Protein AF-A0A7J5MDI1-F1 (afdb_monomer_lite)

Structure (mmCIF, N/CA/C/O backbone):
data_AF-A0A7J5MDI1-F1
#
_entry.id   AF-A0A7J5MDI1-F1
#
loop_
_atom_site.group_PDB
_atom_site.id
_atom_site.type_symbol
_atom_site.label_atom_id
_atom_site.label_alt_id
_atom_site.label_comp_id
_atom_site.label_asym_id
_atom_site.label_entity_id
_atom_site.label_seq_id
_atom_site.pdbx_PDB_ins_code
_atom_site.Cartn_x
_atom_site.Cartn_y
_atom_site.Cartn_z
_atom_site.occupancy
_atom_site.B_iso_or_equiv
_atom_site.auth_seq_id
_atom_site.auth_comp_id
_atom_site.auth_asym_id
_atom_site.auth_atom_id
_atom_site.pdbx_PDB_model_num
ATOM 1 N N . PHE A 1 1 ? 2.069 10.894 21.410 1.00 83.81 1 PHE A N 1
ATOM 2 C CA . PHE A 1 1 ? 0.676 10.793 20.957 1.00 83.81 1 PHE A CA 1
ATOM 3 C C . PHE A 1 1 ? -0.213 10.614 22.169 1.00 83.81 1 PHE A C 1
ATOM 5 O O . PHE A 1 1 ? -0.055 9.641 22.898 1.00 83.81 1 PHE A O 1
ATOM 12 N N . THR A 1 2 ? -1.080 11.585 22.427 1.00 96.00 2 THR A N 1
ATOM 13 C CA . THR A 1 2 ? -2.155 11.478 23.414 1.00 96.00 2 THR A CA 1
ATOM 14 C C . THR A 1 2 ? -3.226 10.508 22.914 1.00 96.00 2 THR A C 1
ATOM 16 O O . THR A 1 2 ? -3.303 10.212 21.722 1.00 96.00 2 THR A O 1
ATOM 19 N N . GLN A 1 3 ? -4.094 10.035 23.811 1.00 92.06 3 GLN A N 1
ATOM 20 C CA . GLN A 1 3 ? -5.229 9.191 23.425 1.00 92.06 3 GLN A CA 1
ATOM 21 C C . GLN A 1 3 ? -6.162 9.896 22.426 1.00 92.06 3 GLN A C 1
ATOM 23 O O . GLN A 1 3 ? -6.713 9.256 21.533 1.00 92.06 3 GLN A O 1
ATOM 28 N N . TYR A 1 4 ? -6.326 11.214 22.560 1.00 94.88 4 TYR A N 1
ATOM 29 C CA . TYR A 1 4 ? -7.139 12.000 21.639 1.00 94.88 4 TYR A CA 1
ATOM 30 C C . TYR A 1 4 ? -6.501 12.072 20.247 1.00 94.88 4 TYR A C 1
ATOM 32 O O . TYR A 1 4 ? -7.168 11.797 19.253 1.00 94.88 4 TYR A O 1
ATOM 40 N N . GLU A 1 5 ? -5.197 12.350 20.177 1.00 96.50 5 GLU A N 1
ATOM 41 C CA . GLU A 1 5 ? -4.454 12.351 18.913 1.00 96.50 5 GLU A CA 1
ATOM 42 C C . GLU A 1 5 ? -4.454 10.958 18.252 1.00 96.50 5 GLU A C 1
ATOM 44 O O . GLU A 1 5 ? -4.601 10.858 17.036 1.00 96.50 5 GLU A O 1
ATOM 49 N N . ASP A 1 6 ? -4.350 9.876 19.035 1.00 94.06 6 ASP A N 1
ATOM 50 C CA . ASP A 1 6 ? -4.458 8.497 18.531 1.00 94.06 6 ASP A CA 1
ATOM 51 C C . ASP A 1 6 ? -5.843 8.263 17.900 1.00 94.06 6 ASP A C 1
ATOM 53 O O . ASP A 1 6 ? -5.959 7.763 16.780 1.00 94.06 6 ASP A O 1
ATOM 57 N N . GLY A 1 7 ? -6.903 8.737 18.564 1.00 95.88 7 GLY A N 1
ATOM 58 C CA . GLY A 1 7 ? -8.261 8.743 18.023 1.00 95.88 7 GLY A CA 1
ATOM 59 C C . GLY A 1 7 ? -8.390 9.525 16.711 1.00 95.88 7 GLY A C 1
ATOM 60 O O . GLY A 1 7 ? -9.030 9.039 15.778 1.00 95.88 7 GLY A O 1
ATOM 61 N N . MET A 1 8 ? -7.746 10.693 16.598 1.00 96.94 8 MET A N 1
ATOM 62 C CA . MET A 1 8 ? -7.727 11.495 15.365 1.00 96.94 8 MET A CA 1
ATOM 63 C C . MET A 1 8 ? -7.034 10.764 14.211 1.00 96.94 8 MET A C 1
ATOM 65 O O . MET A 1 8 ? -7.514 10.807 13.076 1.00 96.94 8 MET A O 1
ATOM 69 N N . VAL A 1 9 ? -5.939 10.055 14.492 1.00 97.56 9 VAL A N 1
ATOM 70 C CA . VAL A 1 9 ? -5.223 9.258 13.488 1.00 97.56 9 VAL A CA 1
ATOM 71 C C . VAL A 1 9 ? -6.107 8.131 12.968 1.00 97.56 9 VAL A C 1
ATOM 73 O O . VAL A 1 9 ? -6.282 8.009 11.756 1.00 97.56 9 VAL A O 1
ATOM 76 N N . TYR A 1 10 ? -6.733 7.346 13.850 1.00 98.06 10 TYR A N 1
ATOM 77 C CA . TYR A 1 10 ? -7.645 6.286 13.405 1.00 98.06 10 TYR A CA 1
ATOM 78 C C . TYR A 1 10 ? -8.876 6.840 12.698 1.00 98.06 10 TYR A C 1
ATOM 80 O O . TYR A 1 10 ? -9.318 6.256 11.708 1.00 98.06 10 TYR A O 1
ATOM 88 N N . PHE A 1 11 ? -9.404 7.977 13.157 1.00 97.62 11 PHE A N 1
ATOM 89 C CA . PHE A 1 11 ? -10.473 8.669 12.455 1.00 97.62 11 PHE A CA 1
ATOM 90 C C . PHE A 1 11 ? -10.054 8.941 11.012 1.00 97.62 11 PHE A C 1
ATOM 92 O O . PHE A 1 11 ? -10.780 8.535 10.108 1.00 97.62 11 PHE A O 1
ATOM 99 N N . ALA A 1 12 ? -8.899 9.569 10.778 1.00 97.38 12 ALA A N 1
ATOM 100 C CA . ALA A 1 12 ? -8.392 9.867 9.437 1.00 97.38 12 ALA A CA 1
ATOM 101 C C . ALA A 1 12 ? -8.162 8.599 8.595 1.00 97.38 12 ALA A C 1
ATOM 103 O O . ALA A 1 12 ? -8.644 8.517 7.467 1.00 97.38 12 ALA A O 1
ATOM 104 N N . MET A 1 13 ? -7.501 7.583 9.156 1.00 98.00 13 MET A N 1
ATOM 105 C CA . MET A 1 13 ? -7.193 6.334 8.449 1.00 98.00 13 MET A CA 1
ATOM 106 C C . MET A 1 13 ? -8.444 5.555 8.018 1.00 98.00 13 MET A C 1
ATOM 108 O O . MET A 1 13 ? -8.427 4.912 6.971 1.00 98.00 13 MET A O 1
ATOM 112 N N . LEU A 1 14 ? -9.548 5.636 8.772 1.00 97.06 14 LEU A N 1
ATOM 113 C CA . LEU A 1 14 ? -10.810 4.965 8.429 1.00 97.06 14 LEU A CA 1
ATOM 114 C C . LEU A 1 14 ? -11.422 5.424 7.099 1.00 97.06 14 LEU A C 1
ATOM 116 O O . LEU A 1 14 ? -12.256 4.703 6.555 1.00 97.06 14 LEU A O 1
ATOM 120 N N . ALA A 1 15 ? -11.016 6.578 6.558 1.00 95.12 15 ALA A N 1
ATOM 121 C CA . ALA A 1 15 ? -11.413 6.988 5.211 1.00 95.12 15 ALA A CA 1
ATOM 122 C C . ALA A 1 15 ? -10.973 5.973 4.139 1.00 95.12 15 ALA A C 1
ATOM 124 O O . ALA A 1 15 ? -11.633 5.848 3.114 1.00 95.12 15 ALA A O 1
ATOM 125 N N . GLN A 1 16 ? -9.902 5.222 4.416 1.00 95.69 16 GLN A N 1
ATOM 126 C CA . GLN A 1 16 ? -9.313 4.231 3.516 1.00 95.69 16 GLN A CA 1
ATOM 127 C C . GLN A 1 16 ? -9.623 2.788 3.923 1.00 95.69 16 GLN A C 1
ATOM 129 O O . GLN A 1 16 ? -9.001 1.853 3.418 1.00 95.69 16 GLN A O 1
ATOM 134 N N . LEU A 1 17 ? -10.580 2.584 4.838 1.00 95.88 17 LEU A N 1
ATOM 135 C CA . LEU A 1 17 ? -10.984 1.243 5.242 1.00 95.88 17 LEU A CA 1
ATOM 136 C C . LEU A 1 17 ? -11.577 0.494 4.046 1.00 95.88 17 LEU A C 1
ATOM 138 O O . LEU A 1 17 ? -12.544 0.933 3.421 1.00 95.88 17 LEU A O 1
ATOM 142 N N . GLN A 1 18 ? -11.031 -0.679 3.755 1.00 93.75 18 GLN A N 1
ATOM 143 C CA . GLN A 1 18 ? -11.487 -1.479 2.633 1.00 93.75 18 GLN A CA 1
ATOM 144 C C . GLN A 1 18 ? -12.817 -2.157 2.961 1.00 93.75 18 GLN A C 1
ATOM 146 O O . GLN A 1 18 ? -13.008 -2.716 4.042 1.00 93.75 18 GLN A O 1
ATOM 151 N N . ARG A 1 19 ? -13.730 -2.188 1.982 1.00 93.25 19 ARG A N 1
ATOM 152 C CA . ARG A 1 19 ? -15.079 -2.767 2.136 1.00 93.25 19 ARG A CA 1
ATOM 153 C C . ARG A 1 19 ? -15.071 -4.211 2.635 1.00 93.25 19 ARG A C 1
ATOM 155 O O . ARG A 1 19 ? -15.917 -4.583 3.440 1.00 93.25 19 ARG A O 1
ATOM 162 N N . ARG A 1 20 ? -14.069 -5.006 2.240 1.00 92.56 20 ARG A N 1
ATOM 163 C CA . ARG A 1 20 ? -13.887 -6.390 2.717 1.00 92.56 20 ARG A CA 1
ATOM 164 C C . ARG A 1 20 ? -13.751 -6.501 4.241 1.00 92.56 20 ARG A C 1
ATOM 166 O O . ARG A 1 20 ? -14.039 -7.552 4.799 1.00 92.56 20 ARG A O 1
ATOM 173 N N . HIS A 1 21 ? -13.337 -5.426 4.911 1.00 95.25 21 HIS A N 1
ATOM 174 C CA . HIS A 1 21 ? -13.176 -5.380 6.359 1.00 95.25 21 HIS A CA 1
ATOM 175 C C . HIS A 1 21 ? -14.389 -4.794 7.092 1.00 95.25 21 HIS A C 1
ATOM 177 O O . HIS A 1 21 ? -14.428 -4.877 8.314 1.00 95.25 21 HIS A O 1
ATOM 183 N N . PHE A 1 22 ? -15.409 -4.268 6.402 1.00 95.31 22 PHE A N 1
ATOM 184 C CA . PHE A 1 22 ? -16.612 -3.696 7.033 1.00 95.31 22 PHE A CA 1
ATOM 185 C C . PHE A 1 22 ? -17.303 -4.632 8.044 1.00 95.31 22 PHE A C 1
ATOM 187 O O . PHE A 1 22 ? -17.645 -4.158 9.135 1.00 95.31 22 PHE A O 1
ATOM 194 N N . PRO A 1 23 ? -17.434 -5.953 7.785 1.00 94.81 23 PRO A N 1
ATOM 195 C CA . PRO A 1 23 ? -18.019 -6.876 8.757 1.00 94.81 23 PRO A CA 1
ATOM 196 C C . PRO A 1 23 ? -17.291 -6.899 10.110 1.00 94.81 23 PRO A C 1
ATOM 198 O O . PRO A 1 23 ? -17.938 -7.038 11.145 1.00 94.81 23 PRO A O 1
ATOM 201 N N . LEU A 1 24 ? -15.968 -6.677 10.135 1.00 95.44 24 LEU A N 1
ATOM 202 C CA . LEU A 1 24 ? -15.166 -6.642 11.369 1.00 95.44 24 LEU A CA 1
ATOM 203 C C . LEU A 1 24 ? -15.540 -5.466 12.288 1.00 95.44 24 LEU A C 1
ATOM 205 O O . LEU A 1 24 ? -15.259 -5.487 13.486 1.00 95.44 24 LEU A O 1
ATOM 209 N N . PHE A 1 25 ? -16.184 -4.441 11.735 1.00 94.94 25 PHE A N 1
ATOM 210 C CA . PHE A 1 25 ? -16.641 -3.250 12.448 1.00 94.94 25 PHE A CA 1
ATOM 211 C C . PHE A 1 25 ? -18.158 -3.252 12.678 1.00 94.94 25 PHE A C 1
ATOM 213 O O . PHE A 1 25 ? -18.714 -2.254 13.134 1.00 94.94 25 PHE A O 1
ATOM 220 N N . GLY A 1 26 ? -18.843 -4.359 12.360 1.00 92.75 26 GLY A N 1
ATOM 221 C CA . GLY A 1 26 ? -20.301 -4.458 12.452 1.00 92.75 26 GLY A CA 1
ATOM 222 C C . GLY A 1 26 ? -21.032 -3.560 11.450 1.00 92.75 26 GLY A C 1
ATOM 223 O O . GLY A 1 26 ? -22.179 -3.177 11.683 1.00 92.75 26 GLY A O 1
ATOM 224 N N . ILE A 1 27 ? -20.364 -3.192 10.356 1.00 93.31 27 ILE A N 1
ATOM 225 C CA . ILE A 1 27 ? -20.922 -2.364 9.289 1.00 93.31 27 ILE A CA 1
ATOM 226 C C . ILE A 1 27 ? -21.513 -3.314 8.249 1.00 93.31 27 ILE A C 1
ATOM 228 O O . ILE A 1 27 ? -20.851 -4.253 7.803 1.00 93.31 27 ILE A O 1
ATOM 232 N N . LYS A 1 28 ? -22.777 -3.090 7.881 1.00 90.25 28 LYS A N 1
ATOM 233 C CA . LYS A 1 28 ? -23.408 -3.831 6.784 1.00 90.25 28 LYS A CA 1
ATOM 234 C C . LYS A 1 28 ? -22.699 -3.488 5.478 1.00 90.25 28 LYS A C 1
ATOM 236 O O . LYS A 1 28 ? -22.229 -2.363 5.324 1.00 90.25 28 LYS A O 1
ATOM 241 N N . ASP A 1 29 ? -22.642 -4.432 4.542 1.00 88.12 29 ASP A N 1
ATOM 242 C CA . ASP A 1 29 ? -22.104 -4.111 3.223 1.00 88.12 29 ASP A CA 1
ATOM 243 C C . ASP A 1 29 ? -22.902 -2.949 2.618 1.00 88.12 29 ASP A C 1
ATOM 245 O O . ASP A 1 29 ? -24.135 -2.958 2.587 1.00 88.12 29 ASP A O 1
ATOM 249 N N . GLN A 1 30 ? -22.175 -1.914 2.220 1.00 87.88 30 GLN A N 1
ATOM 250 C CA . GLN A 1 30 ? -22.719 -0.685 1.675 1.00 87.88 30 GLN A CA 1
ATOM 251 C C . GLN A 1 30 ? -21.801 -0.203 0.548 1.00 87.88 30 GLN A C 1
ATOM 253 O O . GLN A 1 30 ? -20.579 -0.343 0.655 1.00 87.88 30 GLN A O 1
ATOM 258 N N . PRO A 1 31 ? -22.357 0.364 -0.538 1.00 85.19 31 PRO A N 1
ATOM 259 C CA . PRO A 1 31 ? -21.572 0.771 -1.699 1.00 85.19 31 PRO A CA 1
ATOM 260 C C . PRO A 1 31 ? -20.751 2.043 -1.475 1.00 85.19 31 PRO A C 1
ATOM 262 O O . PRO A 1 31 ? -19.825 2.306 -2.237 1.00 85.19 31 PRO A O 1
ATOM 265 N N . PHE A 1 32 ? -21.083 2.818 -0.443 1.00 87.00 32 PHE A N 1
ATOM 266 C CA . PHE A 1 32 ? -20.485 4.113 -0.142 1.00 87.00 32 PHE A CA 1
ATOM 267 C C . PHE A 1 32 ? -19.471 4.038 1.008 1.00 87.00 32 PHE A C 1
ATOM 269 O O . PHE A 1 32 ? -19.523 3.155 1.871 1.00 87.00 32 PHE A O 1
ATOM 276 N N . ALA A 1 33 ? -18.542 4.997 1.008 1.00 88.50 33 ALA A N 1
ATOM 277 C CA . ALA A 1 33 ? -17.555 5.175 2.068 1.00 88.50 33 ALA A CA 1
ATOM 278 C C . ALA A 1 33 ? -18.217 5.500 3.417 1.00 88.50 33 ALA A C 1
ATOM 280 O O . ALA A 1 33 ? -19.376 5.907 3.476 1.00 88.50 33 ALA A O 1
ATOM 281 N N . LEU A 1 34 ? -17.471 5.322 4.508 1.00 93.38 34 LEU A N 1
ATOM 282 C CA . LEU A 1 34 ? -17.981 5.606 5.846 1.00 93.38 34 LEU A CA 1
ATOM 283 C C . LEU A 1 34 ? -18.201 7.103 6.046 1.00 93.38 34 LEU A C 1
ATOM 285 O O . LEU A 1 34 ? -17.278 7.899 5.857 1.00 93.38 34 LEU A O 1
ATOM 289 N N . ASP A 1 35 ? -19.399 7.470 6.494 1.00 92.75 35 ASP A N 1
ATOM 290 C CA . ASP A 1 35 ? -19.671 8.843 6.904 1.00 92.75 35 ASP A CA 1
ATOM 291 C C . ASP A 1 35 ? -18.956 9.190 8.228 1.00 92.75 35 ASP A C 1
ATOM 293 O O . ASP A 1 35 ? -18.431 8.330 8.950 1.00 92.75 35 ASP A O 1
ATOM 297 N N . GLU A 1 36 ? -18.911 10.481 8.561 1.00 94.94 36 GLU A N 1
ATOM 298 C CA . GLU A 1 36 ? -18.230 10.960 9.768 1.00 94.94 36 GLU A CA 1
ATOM 299 C C . GLU A 1 36 ? -18.822 10.371 11.055 1.00 94.94 36 GLU A C 1
ATOM 301 O O . GLU A 1 36 ? -18.078 10.021 11.974 1.00 94.94 36 GLU A O 1
ATOM 306 N N . LYS A 1 37 ? -20.147 10.194 11.123 1.00 94.56 37 LYS A N 1
ATOM 307 C CA . LYS A 1 37 ? -20.821 9.643 12.308 1.00 94.56 37 LYS A CA 1
ATOM 308 C C . LYS A 1 37 ? -20.447 8.176 12.510 1.00 94.56 37 LYS A C 1
ATOM 310 O O . LYS A 1 37 ? -20.176 7.763 13.640 1.00 94.56 37 LYS A O 1
ATOM 315 N N . GLN A 1 38 ? -20.397 7.396 11.431 1.00 94.94 38 GLN A N 1
ATOM 316 C CA . GLN A 1 38 ? -19.945 6.008 11.434 1.00 94.94 38 GLN A CA 1
ATOM 317 C C . GLN A 1 38 ? -18.494 5.918 11.918 1.00 94.94 38 GLN A C 1
ATOM 319 O O . GLN A 1 38 ? -18.206 5.157 12.844 1.00 94.94 38 GLN A O 1
ATOM 324 N N . ARG A 1 39 ? -17.595 6.741 11.365 1.00 96.56 39 ARG A N 1
ATOM 325 C CA . ARG A 1 39 ? -16.177 6.772 11.759 1.00 96.56 39 ARG A CA 1
ATOM 326 C C . ARG A 1 39 ? -15.991 7.130 13.231 1.00 96.56 39 ARG A C 1
ATOM 328 O O . ARG A 1 39 ? -15.264 6.429 13.930 1.00 96.56 39 ARG A O 1
ATOM 335 N N . MET A 1 40 ? -16.700 8.140 13.736 1.00 95.94 40 MET A N 1
ATOM 336 C CA . MET A 1 40 ? -16.645 8.514 15.156 1.00 95.94 40 MET A CA 1
ATOM 337 C C . MET A 1 40 ? -17.121 7.386 16.076 1.00 95.94 40 MET A C 1
ATOM 339 O O . MET A 1 40 ? -16.487 7.098 17.093 1.00 95.94 40 MET A O 1
ATOM 343 N N . LYS A 1 41 ? -18.209 6.699 15.706 1.00 95.75 41 LYS A N 1
ATOM 344 C CA . LYS A 1 41 ? -18.727 5.559 16.476 1.00 95.75 41 LYS A CA 1
ATOM 345 C C . LYS A 1 41 ? -17.727 4.402 16.535 1.00 95.75 41 LYS A C 1
ATOM 347 O O . LYS A 1 41 ? -17.624 3.751 17.573 1.00 95.75 41 LYS A O 1
ATOM 352 N N . ILE A 1 42 ? -17.007 4.156 15.441 1.00 96.44 42 ILE A N 1
ATOM 353 C CA . ILE A 1 42 ? -15.967 3.126 15.366 1.00 96.44 42 ILE A CA 1
ATOM 354 C C . ILE A 1 42 ? -14.782 3.497 16.257 1.00 96.44 42 ILE A C 1
ATOM 356 O O . ILE A 1 42 ? -14.393 2.692 17.099 1.00 96.44 42 ILE A O 1
ATOM 360 N N . VAL A 1 43 ? -14.249 4.718 16.122 1.00 96.56 43 VAL A N 1
ATOM 361 C CA . VAL A 1 43 ? -13.078 5.196 16.883 1.00 96.56 43 VAL A CA 1
ATOM 362 C C . VAL A 1 43 ? -13.285 5.056 18.390 1.00 96.56 43 VAL A C 1
ATOM 364 O O . VAL A 1 43 ? -12.371 4.642 19.100 1.00 96.56 43 VAL A O 1
ATOM 367 N N . ALA A 1 44 ? -14.502 5.310 18.876 1.00 94.88 44 ALA A N 1
ATOM 368 C CA . ALA A 1 44 ? -14.837 5.191 20.291 1.00 94.88 44 ALA A CA 1
ATOM 369 C C . ALA A 1 44 ? -14.695 3.765 20.867 1.00 94.88 44 ALA A C 1
ATOM 371 O O . ALA A 1 44 ? -14.658 3.613 22.087 1.00 94.88 44 ALA A O 1
ATOM 372 N N . 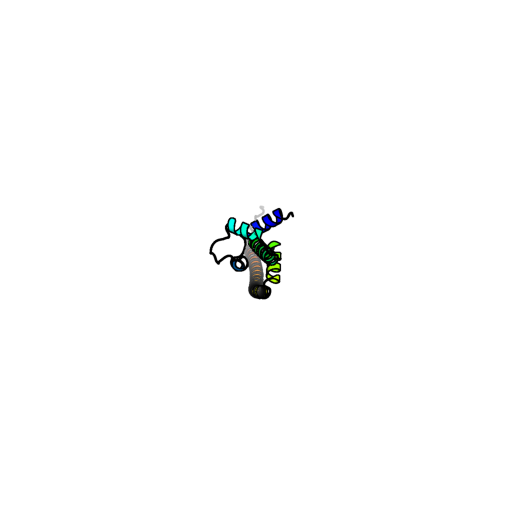LYS A 1 45 ? -14.670 2.716 20.029 1.00 95.06 45 LYS A N 1
ATOM 373 C CA . LYS A 1 45 ? -14.723 1.305 20.462 1.00 95.06 45 LYS A CA 1
ATOM 374 C C . LYS A 1 45 ? -13.753 0.395 19.699 1.00 95.06 45 LYS A C 1
ATOM 376 O O . LYS A 1 45 ? -14.069 -0.766 19.447 1.00 95.06 45 LYS A O 1
ATOM 381 N N . LEU A 1 46 ? -12.583 0.912 19.328 1.00 96.25 46 LEU A N 1
ATOM 382 C CA . LEU A 1 46 ? -11.582 0.145 18.587 1.00 96.25 46 LEU A CA 1
ATOM 383 C C . LEU A 1 46 ? -10.882 -0.912 19.445 1.00 96.25 46 LEU A C 1
ATOM 385 O O . LEU A 1 46 ? -10.264 -0.592 20.460 1.00 96.25 46 LEU A O 1
ATOM 389 N N . THR A 1 47 ? -10.881 -2.152 18.961 1.00 96.94 47 THR A N 1
ATOM 390 C CA . THR A 1 47 ? -10.014 -3.222 19.473 1.00 96.94 47 THR A CA 1
ATOM 391 C C . THR A 1 47 ? -8.634 -3.177 18.815 1.00 96.94 47 THR A C 1
ATOM 393 O O . THR A 1 47 ? -8.473 -2.640 17.718 1.00 96.94 47 THR A O 1
ATOM 396 N N . ASP A 1 48 ? -7.619 -3.786 19.429 1.00 96.88 48 ASP A N 1
ATOM 397 C CA . ASP A 1 48 ? -6.265 -3.811 18.850 1.00 96.88 48 ASP A CA 1
ATOM 398 C C . ASP A 1 48 ? -6.203 -4.549 17.503 1.00 96.88 48 ASP A C 1
ATOM 400 O O . ASP A 1 48 ? -5.466 -4.155 16.591 1.00 96.88 48 ASP A O 1
ATOM 404 N N . THR A 1 49 ? -7.045 -5.569 17.327 1.00 97.00 49 THR A N 1
ATOM 405 C CA . THR A 1 49 ? -7.224 -6.261 16.046 1.00 97.00 49 THR A CA 1
ATOM 406 C C . THR A 1 49 ? -7.763 -5.309 14.978 1.00 97.00 49 THR A C 1
ATOM 408 O O . THR A 1 49 ? -7.200 -5.223 13.887 1.00 97.00 49 THR A O 1
ATOM 411 N N . GLN A 1 50 ? -8.806 -4.538 15.296 1.00 97.69 50 GLN A N 1
ATOM 412 C CA . GLN A 1 50 ? -9.383 -3.546 14.386 1.00 97.69 50 GLN A CA 1
ATOM 413 C C . GLN A 1 50 ? -8.390 -2.428 14.050 1.00 97.69 50 GLN A C 1
ATOM 415 O O . GLN A 1 50 ? -8.232 -2.077 12.881 1.00 97.69 50 GLN A O 1
ATOM 420 N N . LYS A 1 51 ? -7.657 -1.915 15.048 1.00 97.44 51 LYS A N 1
ATOM 421 C CA . LYS A 1 51 ? -6.585 -0.925 14.848 1.00 97.44 51 LYS A CA 1
ATOM 422 C C . LYS A 1 51 ? -5.526 -1.430 13.875 1.00 97.44 51 LYS A C 1
ATOM 424 O O . LYS A 1 51 ? -5.044 -0.679 13.030 1.00 97.44 51 LYS A O 1
ATOM 429 N N . THR A 1 52 ? -5.155 -2.702 13.988 1.00 97.38 52 THR A N 1
ATOM 430 C CA . THR A 1 52 ? -4.176 -3.335 13.098 1.00 97.38 52 THR A CA 1
ATOM 431 C C . THR A 1 52 ? -4.686 -3.401 11.661 1.00 97.38 52 THR A C 1
ATOM 433 O O . THR A 1 52 ? -3.935 -3.082 10.742 1.00 97.38 52 THR A O 1
ATOM 436 N N . VAL A 1 53 ? -5.958 -3.750 11.461 1.00 97.31 53 VAL A N 1
ATOM 437 C CA . VAL A 1 53 ? -6.580 -3.772 10.128 1.00 97.31 53 VAL A CA 1
ATOM 438 C C . VAL A 1 53 ? -6.636 -2.373 9.512 1.00 97.31 53 VAL A C 1
ATOM 440 O O . VAL A 1 53 ? -6.197 -2.206 8.380 1.00 97.31 53 VAL A O 1
ATOM 443 N N . ILE A 1 54 ? -7.060 -1.354 10.269 1.00 97.94 54 ILE A N 1
ATOM 444 C CA . ILE A 1 54 ? -7.091 0.041 9.788 1.00 97.94 54 ILE A CA 1
ATOM 445 C C . ILE A 1 54 ? -5.700 0.501 9.343 1.00 97.94 54 ILE A C 1
ATOM 447 O O . ILE A 1 54 ? -5.550 1.062 8.260 1.00 97.94 54 ILE A O 1
ATOM 451 N N . LYS A 1 55 ? -4.668 0.230 10.155 1.00 97.56 55 LYS A N 1
ATOM 452 C CA . LYS A 1 55 ? -3.281 0.582 9.819 1.00 97.56 55 LYS A CA 1
ATOM 453 C C . LYS A 1 55 ? -2.816 -0.105 8.536 1.00 97.56 55 LYS A C 1
ATOM 455 O O . LYS A 1 55 ? -2.173 0.534 7.712 1.00 97.56 55 LYS A O 1
ATOM 460 N N . ARG A 1 56 ? -3.146 -1.387 8.351 1.00 97.31 56 ARG A N 1
ATOM 461 C CA . ARG A 1 56 ? -2.784 -2.143 7.142 1.00 97.31 56 ARG A CA 1
ATOM 462 C C . ARG A 1 56 ? -3.476 -1.605 5.897 1.00 97.31 56 ARG A C 1
ATOM 464 O O . ARG A 1 56 ? -2.807 -1.425 4.885 1.00 97.31 56 ARG A O 1
ATOM 471 N N . ASP A 1 57 ? -4.770 -1.317 5.979 1.00 96.94 57 ASP A N 1
ATOM 472 C CA . ASP A 1 57 ? -5.524 -0.745 4.861 1.00 96.94 57 ASP A CA 1
ATOM 473 C C . ASP A 1 57 ? -4.975 0.622 4.469 1.00 96.94 57 ASP A C 1
ATOM 475 O O . ASP A 1 57 ? -4.736 0.876 3.290 1.00 96.94 57 ASP A O 1
ATOM 479 N N . PHE A 1 58 ? -4.683 1.463 5.463 1.00 97.75 58 PHE A N 1
ATOM 480 C CA . PHE A 1 58 ? -4.071 2.763 5.237 1.00 97.75 58 PHE A CA 1
ATOM 481 C C . PHE A 1 58 ? -2.689 2.650 4.584 1.00 97.75 58 PHE A C 1
ATOM 483 O O . PHE A 1 58 ? -2.446 3.312 3.579 1.00 97.75 58 PHE A O 1
ATOM 490 N N . ILE A 1 59 ? -1.796 1.798 5.108 1.00 97.19 59 ILE A N 1
ATOM 491 C CA . ILE A 1 59 ? -0.462 1.575 4.524 1.00 97.19 59 ILE A CA 1
ATOM 492 C C . ILE A 1 59 ? -0.593 1.069 3.086 1.00 97.19 59 ILE A C 1
ATOM 494 O O . ILE A 1 59 ? 0.063 1.599 2.195 1.00 97.19 59 ILE A O 1
ATOM 498 N N . SER A 1 60 ? -1.458 0.080 2.848 1.00 95.69 60 SER A N 1
ATOM 499 C CA . SER A 1 60 ? -1.685 -0.465 1.511 1.00 95.69 60 SER A CA 1
ATOM 500 C C . SER A 1 60 ? -2.162 0.614 0.546 1.00 95.69 60 SER A C 1
ATOM 502 O O . SER A 1 60 ? -1.621 0.722 -0.548 1.00 95.69 60 SER A O 1
ATOM 504 N N . HIS A 1 61 ? -3.154 1.410 0.939 1.00 96.50 61 HIS A N 1
ATOM 505 C CA . HIS A 1 61 ? -3.693 2.475 0.105 1.00 96.50 61 HIS A CA 1
ATOM 506 C C . HIS A 1 61 ? -2.640 3.554 -0.177 1.00 96.50 61 HIS A C 1
ATOM 508 O O . HIS A 1 61 ? -2.354 3.839 -1.337 1.00 96.50 61 HIS A O 1
ATOM 514 N N . PHE A 1 62 ? -1.990 4.075 0.868 1.00 96.62 62 PHE A N 1
ATOM 515 C CA . PHE A 1 62 ? -0.961 5.105 0.747 1.00 96.62 62 PHE A CA 1
ATOM 516 C C . PHE A 1 62 ? 0.203 4.658 -0.147 1.00 96.62 62 PHE A C 1
ATOM 518 O O . PHE A 1 62 ? 0.654 5.411 -1.009 1.00 96.62 62 PHE A O 1
ATOM 525 N N . LEU A 1 63 ? 0.690 3.427 0.023 1.00 96.88 63 LEU A N 1
ATOM 526 C CA . LEU A 1 63 ? 1.778 2.902 -0.798 1.00 96.88 63 LEU A CA 1
ATOM 527 C C . LEU A 1 63 ? 1.342 2.640 -2.245 1.00 96.88 63 LEU A C 1
ATOM 529 O O . LEU A 1 63 ? 2.139 2.868 -3.149 1.00 96.88 63 LEU A O 1
ATOM 533 N N . CYS A 1 64 ? 0.099 2.214 -2.486 1.00 94.81 64 CYS A N 1
ATOM 534 C CA . CYS A 1 64 ? -0.437 2.059 -3.841 1.00 94.81 64 CYS A CA 1
ATOM 535 C C . CYS A 1 64 ? -0.551 3.397 -4.583 1.00 94.81 64 CYS A C 1
ATOM 537 O O . CYS A 1 64 ? -0.224 3.456 -5.765 1.00 94.81 64 CYS A O 1
ATOM 539 N N . GLU A 1 65 ? -0.985 4.467 -3.911 1.00 95.69 65 GLU A N 1
ATOM 540 C CA . GLU A 1 65 ? -1.111 5.792 -4.536 1.00 95.69 65 GLU A CA 1
ATOM 541 C C . GLU A 1 65 ? 0.241 6.439 -4.845 1.00 95.69 65 GLU A C 1
ATOM 543 O O . GLU A 1 65 ? 0.352 7.189 -5.807 1.00 95.69 65 GLU A O 1
ATOM 548 N N . ASN A 1 66 ? 1.273 6.146 -4.049 1.00 95.44 66 ASN A N 1
ATOM 549 C CA . ASN A 1 66 ? 2.587 6.783 -4.172 1.00 95.44 66 ASN A CA 1
ATOM 550 C C . ASN A 1 66 ? 3.652 5.881 -4.821 1.00 95.44 66 ASN A C 1
ATOM 552 O O . ASN A 1 66 ? 4.771 6.325 -5.091 1.00 95.44 66 ASN A O 1
ATOM 556 N N . GLY A 1 67 ? 3.347 4.601 -5.038 1.00 94.19 67 GLY A N 1
ATOM 557 C CA . GLY A 1 67 ? 4.257 3.601 -5.587 1.00 94.19 67 GLY A CA 1
ATOM 558 C C . GLY A 1 67 ? 4.376 3.710 -7.104 1.00 94.19 67 GLY A C 1
ATOM 559 O O . GLY A 1 67 ? 3.621 3.075 -7.841 1.00 94.19 67 GLY A O 1
ATOM 560 N N . HIS A 1 68 ? 5.346 4.494 -7.581 1.00 90.06 68 HIS A N 1
ATOM 561 C CA . HIS A 1 68 ? 5.637 4.637 -9.006 1.00 90.06 68 HIS A CA 1
ATOM 562 C C . HIS A 1 68 ? 7.113 4.380 -9.331 1.00 90.06 68 HIS A C 1
ATOM 564 O O . HIS A 1 68 ? 8.018 4.863 -8.646 1.00 90.06 68 HIS A O 1
ATOM 570 N N . GLY A 1 69 ? 7.357 3.668 -10.435 1.00 89.75 69 GLY A N 1
ATOM 571 C CA . GLY A 1 69 ? 8.706 3.395 -10.934 1.00 89.75 69 GLY A CA 1
ATOM 572 C C . GLY A 1 69 ? 9.580 2.663 -9.910 1.00 89.75 69 GLY A C 1
ATOM 573 O O . GLY A 1 69 ? 9.144 1.692 -9.295 1.00 89.75 69 GLY A O 1
ATOM 574 N N . ASP A 1 70 ? 10.819 3.130 -9.739 1.00 93.19 70 ASP A N 1
ATOM 575 C CA . ASP A 1 70 ? 11.774 2.594 -8.753 1.00 93.19 70 ASP A CA 1
ATOM 576 C C . ASP A 1 70 ? 11.887 3.462 -7.483 1.00 93.19 70 ASP A C 1
ATOM 578 O O . ASP A 1 70 ? 12.941 3.564 -6.851 1.00 93.19 70 ASP A O 1
ATOM 582 N N . ASN A 1 71 ? 10.805 4.137 -7.091 1.00 96.31 71 ASN A N 1
ATOM 583 C CA . ASN A 1 71 ? 10.818 4.929 -5.865 1.00 96.31 71 ASN A CA 1
ATOM 584 C C . ASN A 1 71 ? 10.714 4.054 -4.596 1.00 96.31 71 ASN A C 1
ATOM 586 O O . ASN A 1 71 ? 10.354 2.874 -4.631 1.00 96.31 71 ASN A O 1
ATOM 590 N N . ASN A 1 72 ? 11.006 4.651 -3.438 1.00 96.81 72 ASN A N 1
ATOM 591 C CA . ASN A 1 72 ? 10.974 3.935 -2.158 1.00 96.81 72 ASN A CA 1
ATOM 592 C C . ASN A 1 72 ? 9.570 3.433 -1.789 1.00 96.81 72 ASN A C 1
ATOM 594 O O . ASN A 1 72 ? 9.450 2.354 -1.214 1.00 96.81 72 ASN A O 1
ATOM 598 N N . ALA A 1 73 ? 8.513 4.167 -2.151 1.00 97.12 73 ALA A N 1
ATOM 599 C CA . ALA A 1 73 ? 7.138 3.721 -1.928 1.00 97.12 73 ALA A CA 1
ATOM 600 C C . ALA A 1 73 ? 6.839 2.416 -2.685 1.00 97.12 73 ALA A C 1
ATOM 602 O O . ALA A 1 73 ? 6.231 1.514 -2.120 1.00 97.12 73 ALA A O 1
ATOM 603 N N . SER A 1 74 ? 7.348 2.263 -3.912 1.00 95.94 74 SER A N 1
ATOM 604 C CA . SER A 1 74 ? 7.217 1.031 -4.701 1.00 95.94 74 SER A CA 1
ATOM 605 C C . SER A 1 74 ? 7.954 -0.143 -4.065 1.00 95.94 74 SER A C 1
ATOM 607 O O . SER A 1 74 ? 7.445 -1.262 -4.067 1.00 95.94 74 SER A O 1
ATOM 609 N N . LYS A 1 75 ? 9.141 0.098 -3.493 1.00 96.56 75 LYS A N 1
ATOM 610 C CA . LYS A 1 75 ? 9.914 -0.929 -2.773 1.00 96.56 75 LYS A CA 1
ATOM 611 C C . LYS A 1 75 ? 9.156 -1.397 -1.529 1.00 96.56 75 LYS A C 1
ATOM 613 O O . LYS A 1 75 ? 8.882 -2.585 -1.397 1.00 96.56 75 LYS A O 1
ATOM 618 N N . LEU A 1 76 ? 8.692 -0.454 -0.708 1.00 97.62 76 LEU A N 1
ATOM 619 C CA . LEU A 1 76 ? 7.876 -0.749 0.473 1.00 97.62 76 LEU A CA 1
ATOM 620 C C . LEU A 1 76 ? 6.552 -1.434 0.119 1.00 97.62 76 LEU A C 1
ATOM 622 O O . LEU A 1 76 ? 6.122 -2.326 0.843 1.00 97.62 76 LEU A O 1
ATOM 626 N N . LEU A 1 77 ? 5.907 -1.054 -0.989 1.00 96.81 77 LEU A N 1
ATOM 627 C CA . LEU A 1 77 ? 4.674 -1.694 -1.451 1.00 96.81 77 LEU A CA 1
ATOM 628 C C . LEU A 1 77 ? 4.904 -3.172 -1.776 1.00 96.81 77 LEU A C 1
ATOM 630 O O . LEU A 1 77 ? 4.101 -4.018 -1.388 1.00 96.81 77 LEU A O 1
ATOM 634 N N . ARG A 1 78 ? 6.005 -3.485 -2.469 1.00 95.88 78 ARG A N 1
ATOM 635 C CA . ARG A 1 78 ? 6.401 -4.861 -2.795 1.00 95.88 78 ARG A CA 1
ATOM 636 C C . ARG A 1 78 ? 6.687 -5.670 -1.533 1.00 95.88 78 ARG A C 1
ATOM 638 O O . ARG A 1 78 ? 6.176 -6.780 -1.409 1.00 95.88 78 ARG A O 1
ATOM 645 N N . ASP A 1 79 ? 7.429 -5.102 -0.585 1.00 96.88 79 ASP A N 1
ATOM 646 C CA . ASP A 1 79 ? 7.708 -5.754 0.699 1.00 96.88 79 ASP A CA 1
ATOM 647 C C . ASP A 1 79 ? 6.415 -6.006 1.484 1.00 96.88 79 ASP A C 1
ATOM 649 O O . ASP A 1 79 ? 6.185 -7.107 1.984 1.00 96.88 79 ASP A O 1
ATOM 653 N N . PHE A 1 80 ? 5.524 -5.013 1.536 1.00 96.88 80 PHE A N 1
ATOM 654 C CA . PHE A 1 80 ? 4.223 -5.122 2.191 1.00 96.88 80 PHE A CA 1
ATOM 655 C C . PHE A 1 80 ? 3.346 -6.204 1.550 1.00 96.88 80 PHE A C 1
ATOM 657 O O . PHE A 1 80 ? 2.759 -7.025 2.258 1.00 96.88 80 PHE A O 1
ATOM 664 N N . ALA A 1 81 ? 3.290 -6.247 0.217 1.00 95.81 81 ALA A N 1
ATOM 665 C CA . ALA A 1 81 ? 2.568 -7.277 -0.520 1.00 95.81 81 ALA A CA 1
ATOM 666 C C . ALA A 1 81 ? 3.151 -8.671 -0.254 1.00 95.81 81 ALA A C 1
ATOM 668 O O . ALA A 1 81 ? 2.394 -9.601 0.002 1.00 95.81 81 ALA A O 1
ATOM 669 N N . ASN A 1 82 ? 4.477 -8.811 -0.232 1.00 96.44 82 ASN A N 1
ATOM 670 C CA . ASN A 1 82 ? 5.141 -10.076 0.069 1.00 96.44 82 ASN A CA 1
ATOM 671 C C . ASN A 1 82 ? 4.869 -10.560 1.505 1.00 96.44 82 ASN A C 1
ATOM 673 O O . ASN A 1 82 ? 4.655 -11.746 1.725 1.00 96.44 82 ASN A O 1
ATOM 677 N N . MET A 1 83 ? 4.833 -9.651 2.486 1.00 96.06 83 MET A N 1
ATOM 678 C CA . MET A 1 83 ? 4.542 -9.998 3.885 1.00 96.06 83 MET A CA 1
ATOM 679 C C . MET A 1 83 ? 3.092 -10.444 4.113 1.00 96.06 83 MET A C 1
ATOM 681 O O . MET A 1 83 ? 2.835 -11.254 5.003 1.00 96.06 83 MET A O 1
ATOM 685 N N . HIS A 1 84 ? 2.135 -9.891 3.363 1.00 94.06 84 HIS A N 1
ATOM 686 C CA . HIS A 1 84 ? 0.705 -10.115 3.606 1.00 94.06 84 HIS A CA 1
ATOM 687 C C . HIS A 1 84 ? 0.026 -11.045 2.600 1.00 94.06 84 HIS A C 1
ATOM 689 O O . HIS A 1 84 ? -0.981 -11.665 2.937 1.00 94.06 84 HIS A O 1
ATOM 695 N N . PHE A 1 85 ? 0.573 -11.159 1.392 1.00 93.06 85 PHE A N 1
ATOM 696 C CA . PHE A 1 85 ? 0.027 -11.942 0.286 1.00 93.06 85 PHE A CA 1
ATOM 697 C C . PHE A 1 85 ? 1.152 -12.677 -0.471 1.00 93.06 85 PHE A C 1
ATOM 699 O O . PHE A 1 85 ? 1.270 -12.505 -1.686 1.00 93.06 85 PHE A O 1
ATOM 706 N N . PRO A 1 86 ? 1.993 -13.484 0.209 1.00 95.25 86 PRO A N 1
ATOM 707 C CA . PRO A 1 86 ? 3.214 -14.051 -0.373 1.00 95.25 86 PRO A CA 1
ATOM 708 C C . PRO A 1 86 ? 2.946 -14.891 -1.625 1.00 95.25 86 PRO A C 1
ATOM 710 O O . PRO A 1 86 ? 3.650 -14.742 -2.620 1.00 95.25 86 PRO A O 1
ATOM 713 N N . ASP A 1 87 ? 1.891 -15.709 -1.616 1.00 96.06 87 ASP A N 1
ATOM 714 C CA . ASP A 1 87 ? 1.559 -16.584 -2.746 1.00 96.06 87 ASP A CA 1
ATOM 715 C C . ASP A 1 87 ? 1.141 -15.778 -3.984 1.00 96.06 87 ASP A C 1
ATOM 717 O O . ASP A 1 87 ? 1.644 -15.996 -5.088 1.00 96.06 87 ASP A O 1
ATOM 721 N N . GLN A 1 88 ? 0.248 -14.798 -3.800 1.00 94.88 88 GLN A N 1
ATOM 722 C CA . GLN A 1 88 ? -0.215 -13.930 -4.886 1.00 94.88 88 GLN A CA 1
ATOM 723 C C . GLN A 1 88 ? 0.918 -13.047 -5.408 1.00 94.88 88 GLN A C 1
ATOM 725 O O . GLN A 1 88 ? 1.089 -12.907 -6.618 1.00 94.88 88 GLN A O 1
ATOM 730 N N . TYR A 1 89 ? 1.708 -12.476 -4.500 1.00 95.75 89 TYR A N 1
ATOM 731 C CA . TYR A 1 89 ? 2.859 -11.659 -4.849 1.00 95.75 89 TYR A CA 1
ATOM 732 C C . TYR A 1 89 ? 3.900 -12.469 -5.628 1.00 95.75 89 TYR A C 1
ATOM 734 O O . TYR A 1 89 ? 4.367 -12.019 -6.674 1.00 95.75 89 TYR A O 1
ATOM 742 N N . GLY A 1 90 ? 4.219 -13.681 -5.166 1.00 95.38 90 GLY A N 1
ATOM 743 C CA . GLY A 1 90 ? 5.155 -14.585 -5.825 1.00 95.38 90 GLY A CA 1
ATOM 744 C C . GLY A 1 90 ? 4.706 -14.956 -7.236 1.00 95.38 90 GLY A C 1
ATOM 745 O O . GLY A 1 90 ? 5.498 -14.853 -8.172 1.00 95.38 90 GLY A O 1
ATOM 746 N N . LEU A 1 91 ? 3.426 -15.302 -7.406 1.00 96.75 91 LEU A N 1
ATOM 747 C CA . LEU A 1 91 ? 2.850 -15.608 -8.715 1.00 96.75 91 LEU A CA 1
ATOM 748 C C . LEU A 1 91 ? 2.940 -14.409 -9.672 1.00 96.75 91 LEU A C 1
ATOM 750 O O . LEU A 1 91 ? 3.459 -14.541 -10.780 1.00 96.75 91 LEU A O 1
ATOM 754 N N . VAL A 1 92 ? 2.480 -13.228 -9.246 1.00 95.38 92 VAL A N 1
ATOM 755 C CA . VAL A 1 92 ? 2.510 -12.019 -10.088 1.00 95.38 92 VAL A CA 1
ATOM 756 C C . VAL A 1 92 ? 3.947 -11.652 -10.454 1.00 95.38 92 VAL A C 1
ATOM 758 O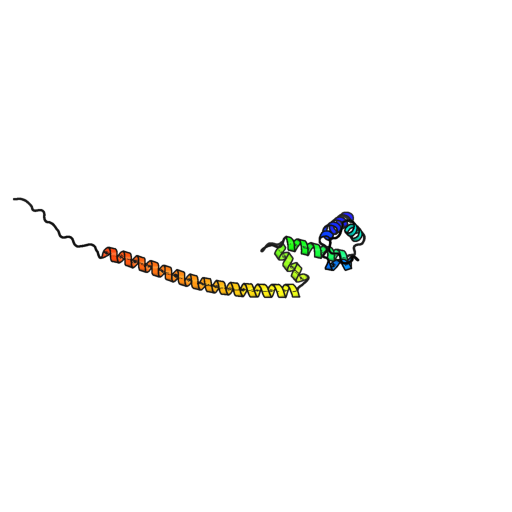 O . VAL A 1 92 ? 4.236 -11.413 -11.626 1.00 95.38 92 VAL A O 1
ATOM 761 N N . LYS A 1 93 ? 4.872 -11.683 -9.487 1.00 94.38 93 LYS A N 1
ATOM 762 C CA . LYS A 1 93 ? 6.292 -11.420 -9.735 1.00 94.38 93 LYS A CA 1
ATOM 763 C C . LYS A 1 93 ? 6.865 -12.382 -10.777 1.00 94.38 93 LYS A C 1
ATOM 765 O O . LYS A 1 93 ? 7.489 -11.920 -11.726 1.00 94.38 93 LYS A O 1
ATOM 770 N N . ALA A 1 94 ? 6.628 -13.686 -10.631 1.00 95.88 94 ALA A N 1
ATOM 771 C CA . ALA A 1 94 ? 7.144 -14.693 -11.557 1.00 95.88 94 ALA A CA 1
ATOM 772 C C . ALA A 1 94 ? 6.637 -14.472 -12.992 1.00 95.88 94 ALA A C 1
ATOM 774 O O . ALA A 1 94 ? 7.436 -14.477 -13.925 1.00 95.88 94 ALA A O 1
ATOM 775 N N . THR A 1 95 ? 5.339 -14.199 -13.166 1.00 95.62 95 THR A N 1
ATOM 776 C CA . THR A 1 95 ? 4.767 -13.943 -14.503 1.00 95.62 95 THR A CA 1
ATOM 777 C C . THR A 1 95 ? 5.372 -12.708 -15.176 1.00 95.62 95 THR A C 1
ATOM 779 O O . THR A 1 95 ? 5.683 -12.737 -16.365 1.00 95.62 95 THR A O 1
ATOM 782 N N . HIS A 1 96 ? 5.583 -11.624 -14.424 1.00 93.75 96 HIS A N 1
ATOM 783 C CA . HIS A 1 96 ? 6.165 -10.395 -14.966 1.00 93.75 96 HIS A CA 1
ATOM 784 C C . HIS A 1 96 ? 7.661 -10.539 -15.264 1.00 93.75 96 HIS A C 1
ATOM 786 O O . HIS A 1 96 ? 8.127 -10.010 -16.272 1.00 93.75 96 HIS A O 1
ATOM 792 N N . GLU A 1 97 ? 8.404 -11.267 -14.428 1.00 94.62 97 GLU A N 1
ATOM 793 C CA . GLU A 1 97 ? 9.819 -11.579 -14.657 1.00 94.62 97 GLU A CA 1
ATOM 794 C C . GLU A 1 97 ? 9.995 -12.430 -15.924 1.00 94.62 97 GLU A C 1
ATOM 796 O O . GLU A 1 97 ? 10.837 -12.128 -16.767 1.00 94.62 97 GLU A O 1
ATOM 801 N N . GLU A 1 98 ? 9.149 -13.448 -16.113 1.00 95.94 98 GLU A N 1
ATOM 802 C CA . GLU A 1 98 ? 9.160 -14.292 -17.310 1.00 95.94 98 GLU A CA 1
ATOM 803 C C . GLU A 1 98 ? 8.887 -13.473 -18.582 1.00 95.94 98 GLU A C 1
ATOM 805 O O . GLU A 1 98 ? 9.599 -13.597 -19.583 1.00 95.94 98 GLU A O 1
ATOM 810 N N . GLU A 1 99 ? 7.873 -12.603 -18.559 1.00 95.88 99 GLU A N 1
ATOM 811 C CA . GLU A 1 99 ? 7.594 -11.707 -19.681 1.00 95.88 99 GLU A CA 1
ATOM 812 C C . GLU A 1 99 ? 8.738 -10.730 -19.952 1.00 95.88 99 GLU A C 1
ATOM 814 O O . GLU A 1 99 ? 9.079 -10.487 -21.115 1.00 95.88 99 GLU A O 1
ATOM 819 N N . TYR A 1 100 ? 9.316 -10.152 -18.897 1.00 95.50 100 TYR A N 1
ATOM 820 C CA . TYR A 1 100 ? 10.450 -9.247 -19.008 1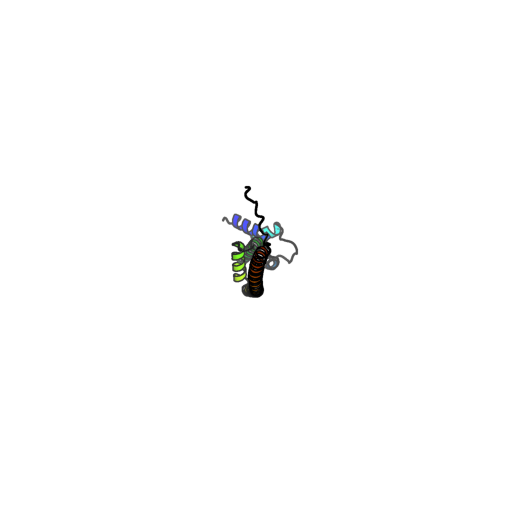.00 95.50 100 TYR A CA 1
ATOM 821 C C . TYR A 1 100 ? 11.628 -9.947 -19.682 1.00 95.50 100 TYR A C 1
ATOM 823 O O . TYR A 1 100 ? 12.146 -9.429 -20.671 1.00 95.50 100 TYR A O 1
ATOM 831 N N . GLN A 1 101 ? 11.984 -11.147 -19.224 1.00 96.12 101 GLN A N 1
ATOM 832 C CA . GLN A 1 101 ? 13.107 -11.911 -19.752 1.00 96.12 101 GLN A CA 1
ATOM 833 C C . GLN A 1 101 ? 12.911 -12.263 -21.233 1.00 96.12 101 GLN A C 1
ATOM 835 O O . GLN A 1 101 ? 13.782 -11.979 -22.054 1.00 96.12 101 GLN A O 1
ATOM 840 N N . LYS A 1 102 ? 11.719 -12.743 -21.620 1.00 96.56 102 LYS A N 1
ATOM 841 C CA . LYS A 1 102 ? 11.380 -13.008 -23.034 1.00 96.56 102 LYS A CA 1
ATOM 842 C C . LYS A 1 102 ? 11.504 -11.757 -23.906 1.00 96.56 102 LYS A C 1
ATOM 844 O O . LYS A 1 102 ? 11.985 -11.811 -25.040 1.00 96.56 102 LYS A O 1
ATOM 849 N N . ARG A 1 103 ? 11.033 -10.607 -23.410 1.00 96.25 103 ARG A N 1
ATOM 850 C CA . ARG A 1 103 ? 11.141 -9.330 -24.136 1.00 96.25 103 ARG A CA 1
ATOM 851 C C . ARG A 1 103 ? 12.593 -8.875 -24.230 1.00 96.25 103 ARG A C 1
ATOM 853 O O . ARG A 1 103 ? 12.973 -8.364 -25.282 1.00 96.25 103 ARG A O 1
ATOM 860 N N . HIS A 1 104 ? 13.365 -9.051 -23.162 1.00 96.88 104 HIS A N 1
ATOM 861 C CA . HIS A 1 104 ? 14.768 -8.676 -23.081 1.00 96.88 104 HIS A CA 1
ATOM 862 C C . HIS A 1 104 ? 15.604 -9.461 -24.095 1.00 96.88 104 HIS A C 1
ATOM 864 O O . HIS A 1 104 ? 16.230 -8.848 -24.954 1.00 96.88 104 HIS A O 1
ATOM 870 N N . GLU A 1 105 ? 15.498 -10.790 -24.105 1.00 96.75 105 GLU A N 1
ATOM 871 C CA . GLU A 1 105 ? 16.204 -11.668 -25.052 1.00 96.75 105 GLU A CA 1
ATOM 872 C C . GLU A 1 105 ? 15.890 -11.307 -26.511 1.00 96.75 105 GLU A C 1
ATOM 874 O O . GLU A 1 105 ? 16.791 -11.097 -27.324 1.00 96.75 105 GLU A O 1
ATOM 879 N N . ARG A 1 106 ? 14.606 -11.107 -26.840 1.00 97.25 106 ARG A N 1
ATOM 880 C CA . ARG A 1 106 ? 14.192 -10.676 -28.186 1.00 97.25 106 ARG A CA 1
ATOM 881 C C . ARG A 1 106 ? 14.801 -9.329 -28.583 1.00 97.25 106 ARG A C 1
ATOM 883 O O . ARG A 1 106 ? 15.094 -9.092 -29.757 1.00 97.25 106 ARG A O 1
ATOM 890 N N . LEU A 1 107 ? 14.920 -8.398 -27.637 1.00 97.25 107 LEU A N 1
ATOM 891 C CA . LEU A 1 107 ? 15.543 -7.102 -27.896 1.00 97.25 107 LEU A CA 1
ATOM 892 C C . LEU A 1 107 ? 17.051 -7.249 -28.101 1.00 97.25 107 LEU A C 1
ATOM 894 O O . LEU A 1 107 ? 17.583 -6.629 -29.021 1.00 97.25 107 LEU A O 1
ATOM 898 N N . GLU A 1 108 ? 17.726 -8.088 -27.319 1.00 97.00 108 GLU A N 1
ATOM 899 C CA . GLU A 1 108 ? 19.152 -8.370 -27.497 1.00 97.00 108 GLU A CA 1
ATOM 900 C C . GLU A 1 108 ? 19.455 -8.970 -28.875 1.00 97.00 108 GLU A C 1
ATOM 902 O O . GLU A 1 108 ? 20.398 -8.534 -29.545 1.00 97.00 108 GLU A O 1
ATOM 907 N N . GLU A 1 109 ? 18.625 -9.901 -29.353 1.00 96.88 109 GLU A N 1
ATOM 908 C CA . GLU A 1 109 ? 18.744 -10.464 -30.702 1.00 96.88 109 GLU A CA 1
ATOM 909 C C . GLU A 1 109 ? 18.604 -9.386 -31.783 1.00 96.88 109 GLU A C 1
ATOM 911 O O . GLU A 1 109 ? 19.485 -9.246 -32.639 1.00 96.88 109 GLU A O 1
ATOM 916 N N . ARG A 1 110 ? 17.564 -8.546 -31.698 1.00 97.12 110 ARG A N 1
ATOM 917 C CA . ARG A 1 110 ? 17.355 -7.429 -32.639 1.00 97.12 110 ARG A CA 1
ATOM 918 C C . ARG A 1 110 ? 18.512 -6.436 -3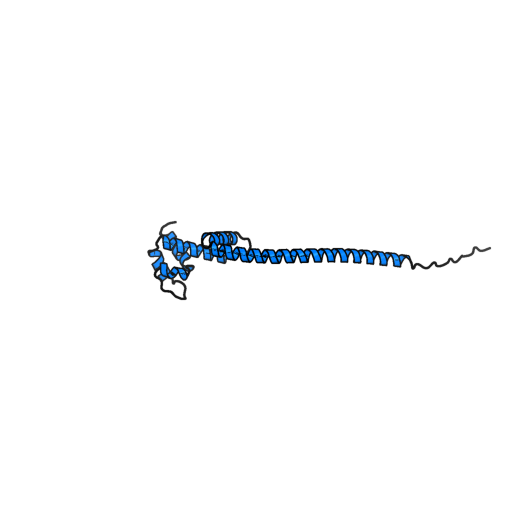2.619 1.00 97.12 110 ARG A C 1
ATOM 920 O O . ARG A 1 110 ? 18.951 -5.978 -33.672 1.00 97.12 110 ARG A O 1
ATOM 927 N N . ILE A 1 111 ? 19.037 -6.111 -31.439 1.00 96.38 111 ILE A N 1
ATOM 928 C CA . ILE A 1 111 ? 20.203 -5.231 -31.293 1.00 96.38 111 ILE A CA 1
ATOM 929 C C . ILE A 1 111 ? 21.428 -5.859 -31.970 1.00 96.38 111 ILE A C 1
ATOM 931 O O . ILE A 1 111 ? 22.183 -5.164 -32.651 1.00 96.38 111 ILE A O 1
ATOM 935 N N . LYS A 1 112 ? 21.637 -7.171 -31.823 1.00 97.06 112 LYS A N 1
ATOM 936 C CA . LYS A 1 112 ? 22.756 -7.889 -32.448 1.00 97.06 112 LYS A CA 1
ATOM 937 C C . LYS A 1 112 ? 22.650 -7.901 -33.973 1.00 97.06 112 LYS A C 1
ATOM 939 O O . LYS A 1 112 ? 23.666 -7.724 -34.648 1.00 97.06 112 LYS A O 1
ATOM 944 N N . GLU A 1 113 ? 21.455 -8.096 -34.520 1.00 96.12 113 GLU A N 1
ATOM 945 C CA . GLU A 1 113 ? 21.200 -8.033 -35.962 1.00 96.12 113 GLU A CA 1
ATOM 946 C C . GLU A 1 113 ? 21.401 -6.624 -36.517 1.00 96.12 113 GLU A C 1
ATOM 948 O O . GLU A 1 113 ? 22.155 -6.455 -37.479 1.00 96.12 113 GLU A O 1
ATOM 953 N N . MET A 1 114 ? 20.827 -5.609 -35.864 1.00 95.31 114 MET A N 1
ATOM 954 C CA . MET A 1 114 ? 21.005 -4.209 -36.258 1.00 95.31 114 MET A CA 1
ATOM 955 C C . MET A 1 114 ? 22.481 -3.807 -36.244 1.00 95.31 114 MET A C 1
ATOM 957 O O . MET A 1 114 ? 22.967 -3.261 -37.229 1.00 95.31 114 MET A O 1
ATOM 961 N N . LYS A 1 115 ? 23.244 -4.182 -35.208 1.00 95.31 115 LYS A N 1
ATOM 962 C CA . LYS A 1 115 ? 24.697 -3.934 -35.154 1.00 95.31 115 LYS A CA 1
ATOM 963 C C . LYS A 1 115 ? 25.468 -4.625 -36.285 1.00 95.31 115 LYS A C 1
ATOM 965 O O . LYS A 1 115 ? 26.481 -4.104 -36.751 1.00 95.31 115 LYS A O 1
ATOM 970 N N . LYS A 1 116 ? 25.043 -5.815 -36.731 1.00 95.00 116 LYS A N 1
ATOM 971 C CA . LYS A 1 116 ? 25.654 -6.489 -37.894 1.00 95.00 116 LYS A CA 1
ATOM 972 C C . LYS A 1 116 ? 25.324 -5.756 -39.194 1.00 95.00 116 LYS A C 1
ATOM 974 O O . LYS A 1 116 ? 26.217 -5.612 -40.027 1.00 95.00 116 LYS A O 1
ATOM 979 N N . ALA A 1 117 ? 24.079 -5.318 -39.367 1.00 93.81 117 ALA A N 1
ATOM 980 C CA . ALA A 1 117 ? 23.645 -4.551 -40.531 1.00 93.81 117 ALA A CA 1
ATOM 981 C C . ALA A 1 117 ? 24.370 -3.199 -40.611 1.00 93.81 117 ALA A C 1
ATOM 983 O O . ALA A 1 117 ? 24.920 -2.870 -41.656 1.00 93.81 117 ALA A O 1
ATOM 984 N N . GLU A 1 118 ? 24.488 -2.487 -39.490 1.00 92.62 118 GLU A N 1
ATOM 985 C CA . GLU A 1 118 ? 25.212 -1.216 -39.379 1.00 92.62 118 GLU A CA 1
ATOM 986 C C . GLU A 1 118 ? 26.689 -1.365 -39.777 1.00 92.62 118 GLU A C 1
ATOM 988 O O . GLU A 1 118 ? 27.197 -0.609 -40.602 1.00 92.62 118 GLU A O 1
ATOM 993 N N . LYS A 1 119 ? 27.374 -2.410 -39.288 1.00 92.50 119 LYS A N 1
ATOM 994 C CA . LYS A 1 119 ? 28.761 -2.705 -39.694 1.00 92.50 119 LYS A CA 1
ATOM 995 C C . LYS A 1 119 ? 28.899 -3.037 -41.181 1.00 92.50 119 LYS A C 1
ATOM 997 O O . LYS A 1 119 ? 29.926 -2.713 -41.775 1.00 92.50 119 LYS A O 1
ATOM 1002 N N . LYS A 1 120 ? 27.920 -3.726 -41.780 1.00 91.06 120 LYS A N 1
ATOM 1003 C CA . LYS A 1 120 ? 27.925 -4.023 -43.223 1.00 91.06 120 LYS A CA 1
ATOM 1004 C C . LYS A 1 120 ? 27.715 -2.749 -44.040 1.00 91.06 120 LYS A C 1
ATOM 1006 O O . LYS A 1 120 ? 28.523 -2.485 -44.922 1.00 91.06 120 LYS A O 1
ATOM 1011 N N . ALA A 1 121 ? 26.721 -1.940 -43.678 1.00 89.44 121 ALA A N 1
ATOM 1012 C CA . ALA A 1 121 ? 26.436 -0.663 -44.324 1.00 89.44 121 ALA A CA 1
ATOM 1013 C C . ALA A 1 121 ? 27.640 0.293 -44.257 1.00 89.44 121 ALA A C 1
ATOM 1015 O O . ALA A 1 121 ? 28.008 0.884 -45.267 1.00 89.44 121 ALA A O 1
ATOM 1016 N N . ALA A 1 122 ? 28.323 0.374 -43.108 1.00 88.75 122 ALA A N 1
ATOM 1017 C CA . ALA A 1 122 ? 29.539 1.176 -42.964 1.00 88.75 122 ALA A CA 1
ATOM 1018 C C . ALA A 1 122 ? 30.666 0.718 -43.913 1.00 88.75 122 ALA A C 1
ATOM 1020 O O . ALA A 1 122 ? 31.300 1.545 -44.563 1.00 88.75 122 ALA A O 1
ATOM 1021 N N . ARG A 1 123 ? 30.886 -0.599 -44.047 1.00 86.81 123 ARG A N 1
ATOM 1022 C CA . ARG A 1 123 ? 31.893 -1.159 -44.971 1.00 86.81 123 ARG A CA 1
ATOM 1023 C C . ARG A 1 123 ? 31.537 -0.945 -46.442 1.00 86.81 123 ARG A C 1
ATOM 1025 O O . ARG A 1 123 ? 32.432 -0.753 -47.260 1.00 86.81 123 ARG A O 1
ATOM 1032 N N . GLU A 1 124 ? 30.259 -1.037 -46.800 1.00 84.12 124 GLU A N 1
ATOM 1033 C CA . GLU A 1 124 ? 29.792 -0.788 -48.169 1.00 84.12 124 GLU A CA 1
ATOM 1034 C C . GLU A 1 124 ? 29.925 0.693 -48.543 1.00 84.12 124 GLU A C 1
ATOM 1036 O O . GLU A 1 124 ? 30.435 0.995 -49.622 1.00 84.12 124 GLU A O 1
ATOM 1041 N N . ALA A 1 125 ? 29.589 1.605 -47.627 1.00 79.50 125 ALA A N 1
ATOM 1042 C CA . ALA A 1 125 ? 29.793 3.041 -47.810 1.00 79.50 125 ALA A CA 1
ATOM 1043 C C . ALA A 1 125 ? 31.283 3.405 -47.980 1.00 79.50 125 ALA A C 1
ATOM 1045 O O . ALA A 1 125 ? 31.634 4.207 -48.845 1.00 79.50 125 ALA A O 1
ATOM 1046 N N . GLU A 1 126 ? 32.179 2.779 -47.210 1.00 75.94 126 GLU A N 1
ATOM 1047 C CA . GLU A 1 126 ? 33.630 2.998 -47.316 1.00 75.94 126 GLU A CA 1
ATOM 1048 C C . GLU A 1 126 ? 34.202 2.494 -48.656 1.00 75.94 126 GLU A C 1
ATOM 1050 O O . GLU A 1 126 ? 35.035 3.161 -49.279 1.00 75.94 126 GLU A O 1
ATOM 1055 N N . LYS A 1 127 ? 33.707 1.349 -49.152 1.00 74.06 127 LYS A N 1
ATOM 1056 C CA . LYS A 1 127 ? 34.062 0.821 -50.481 1.00 74.06 127 LYS A CA 1
ATOM 1057 C C . LYS A 1 127 ? 33.582 1.727 -51.614 1.00 74.06 127 LYS A C 1
ATOM 1059 O O . LYS A 1 127 ? 34.353 1.990 -52.530 1.00 74.06 127 LYS A O 1
ATOM 1064 N N . GLN A 1 128 ? 32.351 2.234 -51.540 1.00 67.56 128 GLN A N 1
ATOM 1065 C CA . GLN A 1 128 ? 31.803 3.143 -52.554 1.00 67.56 128 GLN A CA 1
ATOM 1066 C C . GLN A 1 128 ? 32.591 4.464 -52.626 1.00 67.56 128 GLN A C 1
ATOM 1068 O O . GLN A 1 128 ? 32.930 4.914 -53.723 1.00 67.56 128 GLN A O 1
ATOM 1073 N N . GLN A 1 129 ? 32.998 5.023 -51.478 1.00 62.62 129 GLN A N 1
ATOM 1074 C CA . GLN A 1 129 ? 33.850 6.221 -51.427 1.00 62.62 129 GLN A CA 1
ATOM 1075 C C . GLN A 1 129 ? 35.262 6.005 -51.996 1.00 62.62 129 GLN A C 1
ATOM 1077 O O . GLN A 1 129 ? 35.866 6.943 -52.522 1.00 62.62 129 GLN A O 1
ATOM 1082 N N . THR A 1 130 ? 35.818 4.792 -51.905 1.00 59.81 130 THR A N 1
ATOM 1083 C CA . THR A 1 130 ? 37.138 4.479 -52.483 1.00 59.81 130 THR A CA 1
ATOM 1084 C C . THR A 1 130 ? 37.076 4.249 -53.996 1.00 59.81 130 THR A C 1
ATOM 1086 O O . THR A 1 130 ? 37.993 4.674 -54.706 1.00 59.81 130 THR A O 1
ATOM 1089 N N . THR A 1 131 ? 35.992 3.675 -54.525 1.00 58.78 131 THR A N 1
ATOM 1090 C CA . THR A 1 131 ? 35.771 3.551 -55.979 1.00 58.78 131 THR A CA 1
ATOM 1091 C C . THR A 1 131 ? 35.549 4.903 -56.665 1.00 58.78 131 THR A C 1
ATOM 1093 O O . THR A 1 131 ? 36.226 5.183 -57.655 1.00 58.78 131 THR A O 1
ATOM 1096 N N . GL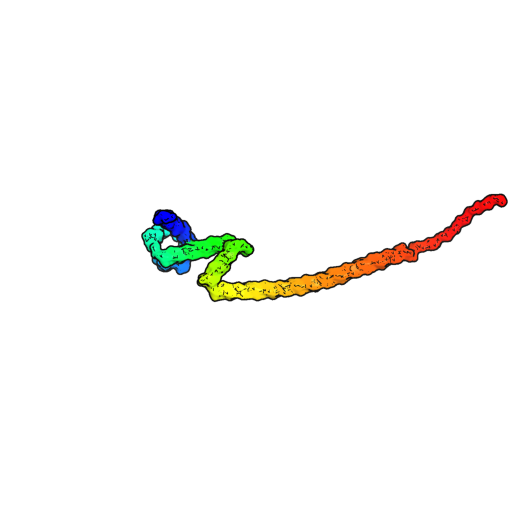U A 1 132 ? 34.742 5.808 -56.095 1.00 54.16 132 GLU A N 1
ATOM 1097 C CA . GLU A 1 132 ? 34.529 7.154 -56.667 1.00 54.16 132 GLU A CA 1
ATOM 1098 C C . GLU A 1 132 ? 35.807 8.017 -56.677 1.00 54.16 132 GLU A C 1
ATOM 1100 O O . GLU A 1 132 ? 36.034 8.809 -57.597 1.00 54.16 132 GLU A O 1
ATOM 1105 N N . LYS A 1 133 ? 36.694 7.854 -55.682 1.00 52.91 133 LYS A N 1
ATOM 1106 C CA . LYS A 1 133 ? 37.998 8.547 -55.645 1.00 52.91 133 LYS A CA 1
ATOM 1107 C C . LYS A 1 133 ? 38.992 8.029 -56.688 1.00 52.91 133 LYS A C 1
ATOM 1109 O O . LYS A 1 133 ? 39.890 8.776 -57.080 1.00 52.91 133 LYS A O 1
ATOM 1114 N N . THR A 1 134 ? 38.856 6.777 -57.124 1.00 49.12 134 THR A N 1
ATOM 1115 C CA . THR A 1 134 ? 39.783 6.147 -58.077 1.00 49.12 134 THR A CA 1
ATOM 1116 C C . THR A 1 134 ? 39.362 6.422 -59.524 1.00 49.12 134 THR A C 1
ATOM 1118 O O . THR A 1 134 ? 40.212 6.732 -60.359 1.00 49.12 134 THR A O 1
ATOM 1121 N N . GLU A 1 135 ? 38.060 6.456 -59.821 1.00 48.31 135 GLU A N 1
ATOM 1122 C CA . GLU A 1 135 ? 37.559 6.828 -61.154 1.00 48.31 135 GLU A CA 1
ATOM 1123 C C . GLU A 1 135 ? 37.864 8.292 -61.511 1.00 48.31 135 GLU A C 1
ATOM 1125 O O . GLU A 1 135 ? 38.351 8.561 -62.610 1.00 48.31 135 GLU A O 1
ATOM 1130 N N . LYS A 1 136 ? 37.756 9.233 -60.557 1.00 46.91 136 LYS A N 1
ATOM 1131 C CA . LYS A 1 136 ? 38.154 10.642 -60.775 1.00 46.91 136 LYS A CA 1
ATOM 1132 C C . LYS A 1 136 ? 39.645 10.854 -61.082 1.00 46.91 136 LYS A C 1
ATOM 1134 O O . LYS A 1 136 ? 40.004 11.925 -61.564 1.00 46.91 136 LYS A O 1
ATOM 1139 N N . LYS A 1 137 ? 40.522 9.873 -60.823 1.00 45.50 137 LYS A N 1
ATOM 1140 C CA . LYS A 1 137 ? 41.963 9.964 -61.131 1.00 45.50 137 LYS A CA 1
ATOM 1141 C C . LYS A 1 137 ? 42.333 9.379 -62.504 1.00 45.50 137 LYS A C 1
ATOM 1143 O O . LYS A 1 137 ? 43.454 9.595 -62.955 1.00 45.50 137 LYS A O 1
ATOM 1148 N N . THR A 1 138 ? 41.414 8.692 -63.191 1.00 41.03 138 THR A N 1
ATOM 1149 C CA . THR A 1 138 ? 41.717 7.976 -64.452 1.00 41.03 138 THR A CA 1
ATOM 1150 C C . THR A 1 138 ? 41.179 8.685 -65.707 1.00 41.03 138 THR A C 1
ATOM 1152 O O . THR A 1 138 ? 41.499 8.285 -66.820 1.00 41.03 138 THR A O 1
ATOM 1155 N N . THR A 1 139 ? 40.439 9.792 -65.559 1.00 43.09 139 THR A N 1
ATOM 1156 C CA . THR A 1 139 ? 39.925 10.618 -66.673 1.00 43.09 139 THR A CA 1
ATOM 1157 C C . THR A 1 139 ? 40.522 12.032 -66.699 1.00 43.09 139 THR A C 1
ATOM 1159 O O . THR A 1 139 ? 39.792 13.017 -66.787 1.00 43.09 139 THR A O 1
ATOM 1162 N N . ALA A 1 140 ? 41.850 12.156 -66.624 1.00 43.62 140 ALA A N 1
ATOM 1163 C CA . ALA A 1 140 ? 42.548 13.381 -67.026 1.00 43.62 140 ALA A CA 1
ATOM 1164 C C . ALA A 1 140 ? 43.211 13.140 -68.399 1.00 43.62 140 ALA A C 1
ATOM 1166 O O . ALA A 1 140 ? 44.171 12.367 -68.472 1.00 43.62 140 ALA A O 1
ATOM 1167 N N . PRO A 1 141 ? 42.711 13.737 -69.498 1.00 41.97 141 PRO A N 1
ATOM 1168 C CA . PRO A 1 141 ? 43.299 13.568 -70.821 1.00 41.97 141 PRO A CA 1
ATOM 1169 C C . PRO A 1 141 ? 44.699 14.187 -70.877 1.00 41.97 141 PRO A C 1
ATOM 1171 O O . PRO A 1 141 ? 44.894 15.349 -70.510 1.00 41.97 141 PRO A O 1
ATOM 1174 N N . LYS A 1 142 ? 45.667 13.423 -71.402 1.00 47.12 142 LYS A N 1
ATOM 1175 C CA . LYS A 1 142 ? 46.880 13.979 -72.016 1.00 47.12 142 LYS A CA 1
ATOM 1176 C C . LYS A 1 142 ? 46.436 15.047 -73.015 1.00 47.12 142 LYS A C 1
ATOM 1178 O O . LYS A 1 142 ? 45.794 14.709 -74.002 1.00 47.12 142 LYS A O 1
ATOM 1183 N N . THR A 1 143 ? 46.782 16.305 -72.763 1.00 35.72 143 THR A N 1
ATOM 1184 C CA . THR A 1 143 ? 46.704 17.349 -73.788 1.00 35.72 143 THR A CA 1
ATOM 1185 C C . THR A 1 143 ? 48.127 17.748 -74.129 1.00 35.72 143 THR A C 1
ATOM 1187 O O . THR A 1 143 ? 48.928 18.072 -73.252 1.00 35.72 143 THR A O 1
ATOM 1190 N N . GLU A 1 144 ? 48.439 17.584 -75.407 1.00 40.50 144 GLU A N 1
ATOM 1191 C CA . GLU A 1 144 ? 49.726 17.825 -76.027 1.00 40.50 144 GLU A CA 1
ATOM 1192 C C . GLU A 1 144 ? 50.148 19.298 -75.947 1.00 40.50 144 GLU A C 1
ATOM 1194 O O . GLU A 1 144 ? 49.344 20.227 -75.886 1.00 40.50 144 GLU A O 1
ATOM 1199 N N . LYS A 1 145 ? 51.470 19.452 -75.951 1.00 45.62 145 LYS A N 1
ATOM 1200 C CA . LYS A 1 145 ? 52.272 20.669 -76.087 1.00 45.62 145 LYS A CA 1
ATOM 1201 C C . LYS A 1 145 ? 51.770 21.542 -77.257 1.00 45.62 145 LYS A C 1
ATOM 1203 O O . LYS A 1 145 ? 51.476 20.994 -78.317 1.00 45.62 145 LYS A O 1
ATOM 1208 N N . PRO A 1 146 ? 51.884 22.878 -77.157 1.00 41.72 146 PRO A N 1
ATOM 1209 C CA . PRO A 1 146 ? 52.389 23.615 -78.302 1.00 41.72 146 PRO A CA 1
ATOM 1210 C C . PRO A 1 146 ? 53.679 24.352 -77.954 1.00 41.72 146 PRO A C 1
ATOM 1212 O O . PRO A 1 146 ? 53.843 24.991 -76.917 1.00 41.72 146 PRO A O 1
ATOM 1215 N N . GLU A 1 147 ? 54.617 24.181 -78.869 1.00 41.50 147 GLU A N 1
ATOM 1216 C CA . GLU A 1 147 ? 55.900 24.844 -78.980 1.00 41.50 147 GLU A CA 1
ATOM 1217 C C . GLU A 1 147 ? 55.675 26.291 -79.442 1.00 41.50 147 GLU A C 1
ATOM 1219 O O . GLU A 1 147 ? 55.058 26.516 -80.482 1.00 41.50 147 GLU A O 1
ATOM 1224 N N . SER A 1 148 ? 56.175 27.280 -78.698 1.00 41.12 148 SER A N 1
ATOM 1225 C CA . SER A 1 148 ? 56.346 28.637 -79.223 1.00 41.12 148 SER A CA 1
ATOM 1226 C C . SER A 1 148 ? 57.796 28.808 -79.659 1.00 41.12 148 SER A C 1
ATOM 1228 O O . SER A 1 148 ? 58.713 28.704 -78.839 1.00 41.12 148 SER A O 1
ATOM 1230 N N . GLY A 1 149 ? 57.979 29.043 -80.957 1.00 39.56 149 GLY A N 1
ATOM 1231 C CA . GLY A 1 149 ? 59.269 29.223 -81.604 1.00 39.56 149 GLY A CA 1
ATOM 1232 C C . GLY A 1 149 ? 60.096 30.386 -81.054 1.00 39.56 149 GLY A C 1
ATOM 1233 O O . GLY A 1 149 ? 59.589 31.344 -80.469 1.00 39.56 149 GLY A O 1
ATOM 1234 N N . LYS A 1 150 ? 61.404 30.282 -81.285 1.00 44.12 150 LYS A N 1
ATOM 1235 C CA . LYS A 1 150 ? 62.381 31.349 -81.092 1.00 44.12 150 LYS A CA 1
ATOM 1236 C C . LYS A 1 150 ? 62.715 31.913 -82.474 1.00 44.12 150 LYS A C 1
ATOM 1238 O O . LYS A 1 150 ? 63.005 31.148 -83.388 1.00 44.12 150 LYS A O 1
ATOM 1243 N N . ALA A 1 151 ? 62.587 33.226 -82.617 1.00 43.19 151 ALA A N 1
ATOM 1244 C CA . ALA A 1 151 ? 62.892 33.958 -83.838 1.00 43.19 151 ALA A CA 1
ATOM 1245 C C . ALA A 1 151 ? 64.407 34.045 -84.107 1.00 43.19 151 ALA A C 1
ATOM 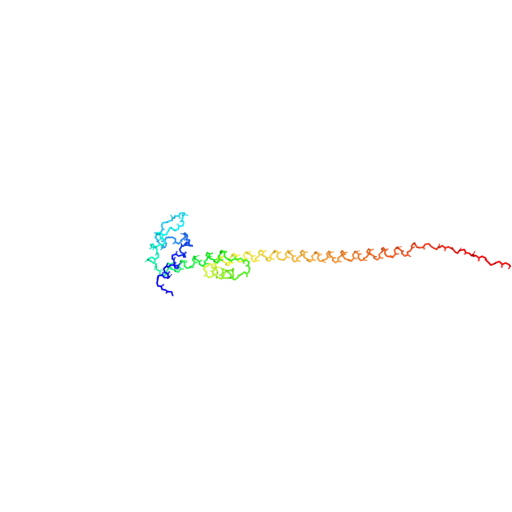1247 O O . ALA A 1 151 ? 65.188 34.080 -83.151 1.00 43.19 151 ALA A O 1
ATOM 1248 N N . ALA A 1 152 ? 64.711 34.215 -85.403 1.00 40.84 152 ALA A N 1
ATOM 1249 C CA . ALA A 1 152 ? 65.992 34.470 -86.080 1.00 40.84 152 ALA A CA 1
ATOM 1250 C C . ALA A 1 152 ? 66.850 33.242 -86.421 1.00 40.84 152 ALA A C 1
ATOM 1252 O O . ALA A 1 152 ? 67.385 32.591 -85.498 1.00 40.84 152 ALA A O 1
#

Organism: Phocaeicola vulgatus (NCBI:txid821)

Foldseek 3Di:
DDLVVVLVVQLVLQQQQDLVCCVVQVHDRDPDGDDSVSSNVSSVDDDPVNVVSSVLSSLQVVLVVVQDDPDPSVVVNLVSCCVPPVPVSVVVVVVVVVVVVVVVVVVVVVVVVVVVVVVVVVVVVVVVVVVVVVVVVPPDDDDDDDDDDDDD

Secondary structure (DSSP, 8-state):
--HHHHHHHHHHHGGG--GGGGGGGTPPP-SSPPPHHHHHHHHTT--HHHHHHHHHHHHHHHHHHH--TTSHHHHHHHHHHHHH-HHHHHHHHHHHHHHHHHHHHHHHHHHHHHHHHHHHHHHHHHHHHHHHHHHTTT--------PPPPP-

Sequence (152 aa):
FTQYEDGMVYFAMLAQLQRRHFPLFGIKDQPFALDEKQRMKIVAKLTDTQKTVIKRDFISHFLCENGHGDNNASKLLRDFANMHFPDQYGLVKATHEEEYQKRHERLEERIKEMKKAEKKAAREAEKQQTTEKTEKKTTAPKTEKPESGKAA

pLDDT: mean 86.67, std 18.24, range [35.72, 98.06]

Radius of gyration: 38.22 Å; chains: 1; bounding box: 89×51×110 Å